Protein AF-A0A8I0H8J8-F1 (afdb_monomer_lite)

InterPro domains:
  IPR000515 ABC transporter type 1, transmembrane domain MetI-like [PF00528] (5-82)
  IPR000515 ABC transporter type 1, transmembrane domain MetI-like [PS50928] (1-82)
  IPR000515 ABC transporter type 1, transmembrane domain MetI-like [cd06261] (2-82)
  IPR035906 MetI-like superfamily [G3DSA:1.10.3720.10] (1-82)
  IPR035906 MetI-like superfamily [SSF161098] (14-82)
  IPR043429 ABC transporter membrane protein permease protein ArtM/GltK/GlnP/TcyL/YhdX-like [PTHR30614] (14-82)

Organism: NCBI:txid611301

Structure (mmCIF, N/CA/C/O backbone):
data_AF-A0A8I0H8J8-F1
#
_entry.id   AF-A0A8I0H8J8-F1
#
loop_
_atom_site.group_PDB
_atom_site.id
_atom_site.type_symbol
_atom_site.label_atom_id
_atom_site.label_alt_id
_atom_site.label_comp_id
_atom_site.label_asym_id
_atom_site.label_entity_id
_atom_site.label_seq_id
_atom_site.pdbx_PDB_ins_code
_atom_site.Cartn_x
_atom_site.Cartn_y
_atom_site.Cartn_z
_atom_site.occupancy
_atom_site.B_iso_or_equiv
_atom_site.auth_seq_id
_atom_site.auth_comp_id
_atom_site.auth_asym_id
_atom_site.auth_atom_id
_atom_site.pdbx_PDB_model_num
ATOM 1 N N . GLN A 1 1 ? 5.876 -8.372 -18.290 1.00 65.94 1 GLN A N 1
ATOM 2 C CA . GLN A 1 1 ? 5.618 -6.911 -18.324 1.00 65.94 1 GLN A CA 1
ATOM 3 C C . GLN A 1 1 ? 6.858 -6.109 -18.724 1.00 65.94 1 GLN A C 1
ATOM 5 O O . GLN A 1 1 ? 6.747 -5.290 -19.626 1.00 65.94 1 GLN A O 1
ATOM 10 N N . LEU A 1 2 ? 8.038 -6.392 -18.156 1.00 69.62 2 LEU A N 1
ATOM 11 C CA . LEU A 1 2 ? 9.308 -5.730 -18.510 1.00 69.62 2 LEU A CA 1
ATOM 12 C C . LEU A 1 2 ? 9.657 -5.735 -20.010 1.00 69.62 2 LEU A C 1
ATOM 14 O O . LEU A 1 2 ? 9.964 -4.680 -20.552 1.00 69.62 2 LEU A O 1
ATOM 18 N N . LEU A 1 3 ? 9.534 -6.881 -20.691 1.00 70.94 3 LEU A N 1
ATOM 19 C CA . LEU A 1 3 ? 9.800 -6.998 -22.136 1.00 70.94 3 LEU A CA 1
ATOM 20 C C . LEU A 1 3 ? 8.875 -6.126 -23.002 1.00 70.94 3 LEU A C 1
ATOM 22 O O . LEU A 1 3 ? 9.308 -5.595 -24.015 1.00 70.94 3 LEU A O 1
ATOM 26 N N . ILE A 1 4 ? 7.617 -5.937 -22.597 1.00 76.25 4 ILE A N 1
ATOM 27 C CA . ILE A 1 4 ? 6.652 -5.108 -23.340 1.00 76.25 4 ILE A CA 1
ATOM 28 C C . ILE A 1 4 ? 6.949 -3.620 -23.109 1.00 76.25 4 ILE A C 1
ATOM 30 O O . ILE A 1 4 ? 6.969 -2.837 -24.054 1.00 76.25 4 ILE A O 1
ATOM 34 N N . MET A 1 5 ? 7.244 -3.231 -21.864 1.00 74.69 5 MET A N 1
ATOM 35 C CA . MET A 1 5 ? 7.659 -1.865 -21.526 1.00 74.69 5 MET A CA 1
ATOM 36 C C . MET A 1 5 ? 8.919 -1.447 -22.298 1.00 74.69 5 MET A C 1
ATOM 38 O O . MET A 1 5 ? 8.941 -0.375 -22.900 1.00 74.69 5 MET A O 1
ATOM 42 N N . SER A 1 6 ? 9.948 -2.296 -22.343 1.00 66.06 6 SER A N 1
ATOM 43 C CA . SER A 1 6 ? 11.199 -1.961 -23.028 1.00 66.06 6 SER A CA 1
ATOM 44 C C . SER A 1 6 ? 11.099 -2.041 -24.554 1.00 66.06 6 SER A C 1
ATOM 46 O O . SER A 1 6 ? 11.574 -1.132 -25.230 1.00 66.06 6 SER A O 1
ATOM 48 N N . MET A 1 7 ? 10.475 -3.088 -25.109 1.00 63.84 7 MET A N 1
ATOM 49 C CA . MET A 1 7 ? 10.480 -3.330 -26.559 1.00 63.84 7 MET A CA 1
ATOM 50 C C . MET A 1 7 ? 9.330 -2.683 -27.328 1.00 63.84 7 MET A C 1
ATOM 52 O O . MET A 1 7 ? 9.447 -2.549 -28.540 1.00 63.84 7 MET A O 1
ATOM 56 N N . VAL A 1 8 ? 8.233 -2.293 -26.670 1.00 69.12 8 VAL A N 1
ATOM 57 C CA . VAL A 1 8 ? 7.066 -1.696 -27.347 1.00 69.12 8 VAL A CA 1
ATOM 58 C C . VAL A 1 8 ? 6.934 -0.215 -27.008 1.00 69.12 8 VAL A C 1
ATOM 60 O O . VAL A 1 8 ? 6.831 0.609 -27.910 1.00 69.12 8 VAL A O 1
ATOM 63 N N . ILE A 1 9 ? 6.987 0.146 -25.722 1.00 70.31 9 ILE A N 1
ATOM 64 C CA . ILE A 1 9 ? 6.777 1.538 -25.285 1.00 70.31 9 ILE A CA 1
ATOM 65 C C . ILE A 1 9 ? 8.037 2.382 -25.510 1.00 70.31 9 ILE A C 1
ATOM 67 O O . ILE A 1 9 ? 7.959 3.488 -26.039 1.00 70.31 9 ILE A O 1
ATOM 71 N N . PHE A 1 10 ? 9.211 1.848 -25.167 1.00 72.38 10 PHE A N 1
ATOM 72 C CA . PHE A 1 10 ? 10.491 2.544 -25.334 1.00 72.38 10 PHE A CA 1
ATOM 73 C C . PHE A 1 10 ? 11.300 2.084 -26.555 1.00 72.38 10 PHE A C 1
ATOM 75 O O . PHE A 1 10 ? 12.489 2.387 -26.648 1.00 72.38 10 PHE A O 1
ATOM 82 N N . ALA A 1 11 ? 10.655 1.424 -27.522 1.00 67.56 11 ALA A N 1
ATOM 83 C CA . ALA A 1 11 ? 11.291 0.818 -28.697 1.00 67.56 11 ALA A CA 1
ATOM 84 C C . ALA A 1 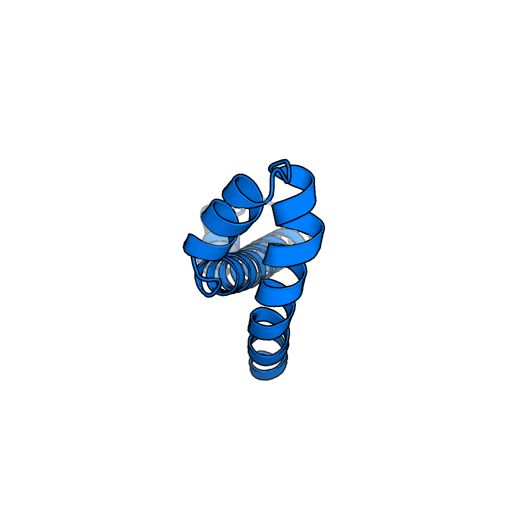11 ? 12.207 1.774 -29.488 1.00 67.56 11 ALA A C 1
ATOM 86 O O . ALA A 1 11 ? 13.231 1.365 -30.027 1.00 67.56 11 ALA A O 1
ATOM 87 N N . SER A 1 12 ? 11.842 3.061 -29.551 1.00 70.94 12 SER A N 1
ATOM 88 C CA . SER A 1 12 ? 12.583 4.097 -30.285 1.00 70.94 12 SER A CA 1
ATOM 89 C C . SER A 1 12 ? 13.621 4.848 -29.433 1.00 70.94 12 SER A C 1
ATOM 91 O O . SER A 1 12 ? 14.329 5.715 -29.953 1.00 70.94 12 SER A O 1
ATOM 93 N N . SER A 1 13 ? 13.707 4.575 -28.127 1.00 76.19 13 SER A N 1
ATOM 94 C CA . SER A 1 13 ? 14.623 5.275 -27.223 1.00 76.19 13 SER A CA 1
ATOM 95 C C . SER A 1 13 ? 16.041 4.721 -27.347 1.00 76.19 13 SER A C 1
ATOM 97 O O . SER A 1 13 ? 16.281 3.535 -27.143 1.00 76.19 13 SER A O 1
ATOM 99 N N . ARG A 1 14 ? 17.012 5.596 -27.632 1.00 73.88 14 ARG A N 1
ATOM 100 C CA . ARG A 1 14 ? 18.442 5.239 -27.714 1.00 73.88 14 ARG A CA 1
ATOM 101 C C . ARG A 1 14 ? 19.144 5.189 -26.353 1.00 73.88 14 ARG A C 1
ATOM 103 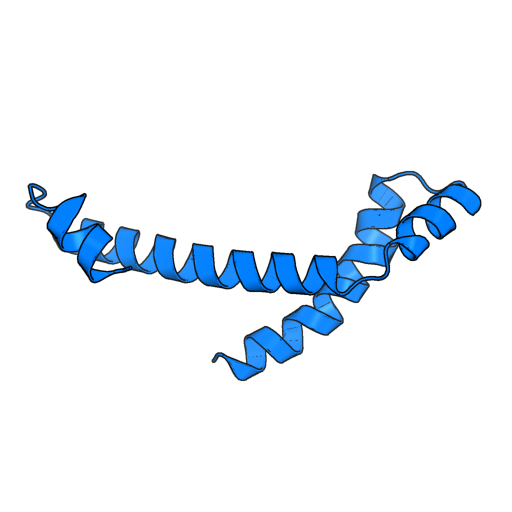O O . ARG A 1 14 ? 20.309 4.810 -26.282 1.00 73.88 14 ARG A O 1
ATOM 110 N N . ASN A 1 15 ? 18.463 5.602 -25.282 1.00 78.75 15 ASN A N 1
ATOM 111 C CA . ASN A 1 15 ? 19.044 5.719 -23.946 1.00 78.75 15 ASN A CA 1
ATOM 112 C C . ASN A 1 15 ? 18.624 4.529 -23.067 1.00 78.75 15 ASN A C 1
ATOM 114 O O . ASN A 1 15 ? 17.741 4.632 -22.212 1.00 78.75 15 ASN A O 1
ATOM 118 N N . PHE A 1 16 ? 19.236 3.371 -23.332 1.00 77.62 16 PHE A N 1
ATOM 119 C CA . PHE A 1 16 ? 18.844 2.073 -22.770 1.00 77.62 16 PHE A CA 1
ATOM 120 C C . PHE A 1 16 ? 18.913 2.006 -21.237 1.00 77.62 16 PHE A C 1
ATOM 122 O O . PHE A 1 16 ? 18.086 1.335 -20.625 1.00 77.62 16 PHE A O 1
ATOM 129 N N . THR A 1 17 ? 19.833 2.739 -20.601 1.00 83.31 17 THR A N 1
ATOM 130 C CA . THR A 1 17 ? 19.951 2.793 -19.133 1.00 83.31 17 THR A CA 1
ATOM 131 C C . THR A 1 17 ? 18.711 3.405 -18.486 1.00 83.31 17 THR A C 1
ATOM 133 O O . THR A 1 17 ? 18.180 2.859 -17.522 1.00 83.31 17 THR A O 1
ATOM 136 N N . MET A 1 18 ? 18.205 4.512 -19.039 1.00 80.88 18 MET A N 1
ATOM 137 C CA . MET A 1 18 ? 17.007 5.179 -18.520 1.00 80.88 18 MET A CA 1
ATOM 138 C C . MET A 1 18 ? 15.753 4.327 -18.743 1.00 80.88 18 MET A C 1
ATOM 140 O O . MET A 1 18 ? 14.904 4.232 -17.862 1.00 80.88 18 MET A O 1
ATOM 144 N N . VAL A 1 19 ? 15.670 3.651 -19.893 1.00 82.38 19 VAL A N 1
ATOM 145 C CA . VAL A 1 19 ? 14.588 2.703 -20.197 1.00 82.38 19 VAL A CA 1
ATOM 146 C C . VAL A 1 19 ? 14.601 1.524 -19.227 1.00 82.38 19 VAL A C 1
ATOM 148 O O . VAL A 1 19 ? 13.554 1.165 -18.697 1.00 82.38 19 VAL A O 1
ATOM 151 N N . GLY A 1 20 ? 15.776 0.948 -18.956 1.00 80.00 20 GLY A N 1
ATOM 152 C CA . GLY A 1 20 ? 15.937 -0.130 -17.982 1.00 80.00 20 GLY A CA 1
ATOM 153 C C . GLY A 1 20 ? 15.533 0.301 -16.572 1.00 80.00 20 GLY A C 1
ATOM 154 O O . GLY A 1 20 ? 14.744 -0.389 -15.930 1.00 80.00 20 GLY A O 1
ATOM 155 N N . ALA A 1 21 ? 15.998 1.470 -16.121 1.00 84.38 21 ALA A N 1
ATOM 156 C CA . ALA A 1 21 ? 15.656 2.015 -14.808 1.00 84.38 21 ALA A CA 1
ATOM 157 C C . ALA A 1 21 ? 14.144 2.246 -14.647 1.00 84.38 21 ALA A C 1
ATOM 159 O O . ALA A 1 21 ? 13.563 1.842 -13.642 1.00 84.38 21 ALA A O 1
ATOM 160 N N . LEU A 1 22 ? 13.490 2.839 -15.650 1.00 84.56 22 LEU A N 1
ATOM 161 C CA . LEU A 1 22 ? 12.046 3.079 -15.622 1.00 84.56 22 LEU A CA 1
ATOM 162 C C . LEU A 1 22 ? 11.243 1.780 -15.706 1.00 84.56 22 LEU A C 1
ATOM 164 O O . LEU A 1 22 ? 10.303 1.596 -14.939 1.00 84.56 22 LEU A O 1
ATOM 168 N N . ALA A 1 23 ? 11.612 0.861 -16.600 1.00 83.75 23 ALA A N 1
ATOM 169 C CA . ALA A 1 23 ? 10.889 -0.396 -16.767 1.00 83.75 23 ALA A CA 1
ATOM 170 C C . ALA A 1 23 ? 10.972 -1.273 -15.507 1.00 83.75 23 ALA A C 1
ATOM 172 O O . ALA A 1 23 ? 9.963 -1.849 -15.096 1.00 83.75 23 ALA A O 1
ATOM 173 N N . LEU A 1 24 ? 12.148 -1.346 -14.873 1.00 83.94 24 LEU A N 1
ATOM 174 C CA . LEU A 1 24 ? 12.335 -2.056 -13.606 1.00 83.94 24 LEU A CA 1
ATOM 175 C C . LEU A 1 24 ? 11.620 -1.342 -12.456 1.00 83.94 24 LEU A C 1
ATOM 177 O O . LEU A 1 24 ? 10.908 -1.991 -11.694 1.00 83.94 24 LEU A O 1
ATOM 181 N N . GLY A 1 25 ? 11.753 -0.016 -12.360 1.00 86.75 25 GLY A N 1
ATOM 182 C CA . GLY A 1 25 ? 11.121 0.782 -11.311 1.00 86.75 25 GLY A CA 1
ATOM 183 C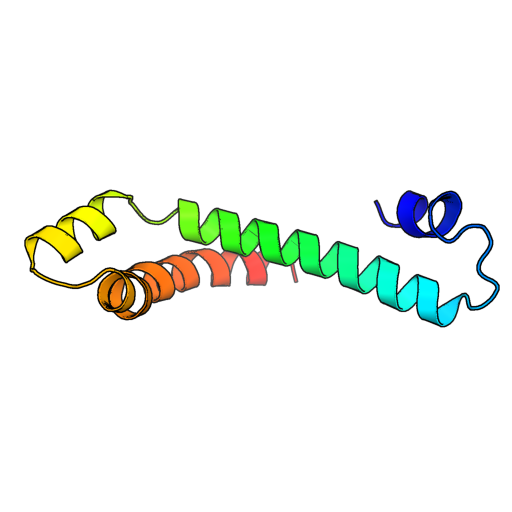 C . GLY A 1 25 ? 9.596 0.700 -11.342 1.00 86.75 25 GLY A C 1
ATOM 184 O O . GLY A 1 25 ? 8.974 0.481 -10.308 1.00 86.75 25 GLY A O 1
ATOM 185 N N . ILE A 1 26 ? 8.986 0.797 -12.527 1.00 86.81 26 ILE A N 1
ATOM 186 C CA . ILE A 1 26 ? 7.531 0.681 -12.687 1.00 86.81 26 ILE A CA 1
ATOM 187 C C . ILE A 1 26 ? 7.065 -0.743 -12.382 1.00 86.81 26 ILE A C 1
ATOM 189 O O . ILE A 1 26 ? 6.057 -0.915 -11.703 1.00 86.81 26 ILE A O 1
ATOM 193 N N . ASN A 1 27 ? 7.775 -1.771 -12.858 1.00 87.12 27 ASN A N 1
ATOM 194 C CA . ASN A 1 27 ? 7.374 -3.154 -12.609 1.00 87.12 27 ASN A CA 1
ATOM 195 C C . ASN A 1 27 ? 7.474 -3.521 -11.119 1.00 87.12 27 ASN A C 1
ATOM 197 O O . ASN A 1 27 ? 6.524 -4.079 -10.577 1.00 87.12 27 ASN A O 1
ATOM 201 N N . SER A 1 28 ? 8.569 -3.138 -10.457 1.00 85.94 28 SER A N 1
ATOM 202 C CA . SER A 1 28 ? 8.746 -3.317 -9.012 1.00 85.94 28 SER A CA 1
ATOM 203 C C . SER A 1 28 ? 7.729 -2.491 -8.211 1.00 85.94 28 SER A C 1
ATOM 205 O O . SER A 1 28 ? 7.065 -3.013 -7.321 1.00 85.94 28 SER A O 1
ATOM 207 N N . GLY A 1 29 ? 7.502 -1.228 -8.581 1.00 86.88 29 GLY A N 1
ATOM 208 C CA . GLY A 1 29 ? 6.527 -0.361 -7.914 1.00 86.88 29 GLY A CA 1
ATOM 209 C C . GLY A 1 29 ? 5.078 -0.837 -8.053 1.00 86.88 29 GLY A C 1
ATOM 210 O O . GLY A 1 29 ? 4.315 -0.771 -7.089 1.00 86.88 29 GLY A O 1
ATOM 211 N N . ALA A 1 30 ? 4.692 -1.351 -9.225 1.00 88.50 30 ALA A N 1
ATOM 212 C CA . ALA A 1 30 ? 3.374 -1.944 -9.443 1.00 88.50 30 ALA A CA 1
ATOM 213 C C . ALA A 1 30 ? 3.177 -3.197 -8.582 1.00 88.50 30 ALA A C 1
ATOM 215 O O . ALA A 1 30 ? 2.121 -3.370 -7.980 1.00 88.50 30 ALA A O 1
ATOM 216 N N . TYR A 1 31 ? 4.214 -4.028 -8.484 1.00 85.75 31 TYR A N 1
ATOM 217 C CA . TYR A 1 31 ? 4.207 -5.211 -7.637 1.00 85.75 31 TYR A CA 1
ATOM 218 C C . TYR A 1 31 ? 4.034 -4.850 -6.157 1.00 85.75 31 TYR A C 1
ATOM 220 O O . TYR A 1 31 ? 3.086 -5.297 -5.519 1.00 85.75 31 TYR A O 1
ATOM 228 N N . VAL A 1 32 ? 4.857 -3.930 -5.646 1.00 87.44 32 VAL A N 1
ATOM 229 C CA . VAL A 1 32 ? 4.750 -3.440 -4.263 1.00 87.44 32 VAL A CA 1
ATOM 230 C C . VAL A 1 32 ? 3.385 -2.805 -3.984 1.00 87.44 32 VAL A C 1
ATOM 232 O O . VAL A 1 32 ? 2.807 -3.016 -2.918 1.00 87.44 32 VAL A O 1
ATOM 235 N N . SER A 1 33 ? 2.828 -2.068 -4.948 1.00 89.50 33 SER A N 1
ATOM 236 C CA . SER A 1 33 ? 1.494 -1.470 -4.814 1.00 89.50 33 SER A CA 1
ATOM 237 C C . SER A 1 33 ? 0.401 -2.524 -4.656 1.00 89.50 33 SER A C 1
ATOM 239 O O . SER A 1 33 ? -0.521 -2.330 -3.867 1.00 89.50 33 SER A O 1
ATOM 241 N N . GLU A 1 34 ? 0.505 -3.646 -5.365 1.00 89.44 34 GLU A N 1
ATOM 242 C CA . GLU A 1 34 ? -0.467 -4.735 -5.285 1.00 89.44 34 GLU A CA 1
ATOM 243 C C . GLU A 1 34 ? -0.434 -5.429 -3.917 1.00 89.44 34 GLU A C 1
ATOM 245 O O . GLU A 1 34 ? -1.485 -5.734 -3.354 1.00 89.44 34 GLU A O 1
ATOM 250 N N . ILE A 1 35 ? 0.752 -5.584 -3.324 1.00 88.31 35 ILE A N 1
ATOM 251 C CA . ILE A 1 35 ? 0.910 -6.126 -1.966 1.00 88.31 35 ILE A CA 1
ATOM 252 C C . ILE A 1 35 ? 0.291 -5.184 -0.938 1.00 88.31 35 ILE A C 1
ATOM 254 O O . ILE A 1 35 ? -0.454 -5.626 -0.066 1.00 88.31 35 ILE A O 1
ATOM 258 N N . ILE A 1 36 ? 0.566 -3.879 -1.040 1.00 90.31 36 ILE A N 1
ATOM 259 C CA . ILE A 1 36 ? -0.015 -2.876 -0.138 1.00 90.31 36 ILE A CA 1
ATOM 260 C C . ILE A 1 36 ? -1.541 -2.878 -0.265 1.00 90.31 36 ILE A C 1
ATOM 262 O O . ILE A 1 36 ? -2.249 -2.871 0.742 1.00 90.31 36 ILE A O 1
ATOM 266 N N . ARG A 1 37 ? -2.058 -2.937 -1.498 1.00 92.00 37 ARG A N 1
ATOM 267 C CA . ARG A 1 37 ? -3.493 -3.033 -1.783 1.00 92.00 37 ARG A CA 1
ATOM 268 C C . ARG A 1 37 ? -4.100 -4.291 -1.159 1.00 92.00 37 ARG A C 1
ATOM 270 O O . ARG A 1 37 ? -5.142 -4.199 -0.512 1.00 92.00 37 ARG A O 1
ATOM 277 N N . GLY A 1 38 ? -3.444 -5.440 -1.316 1.00 90.25 38 GLY A N 1
ATOM 278 C CA . GLY A 1 38 ? -3.852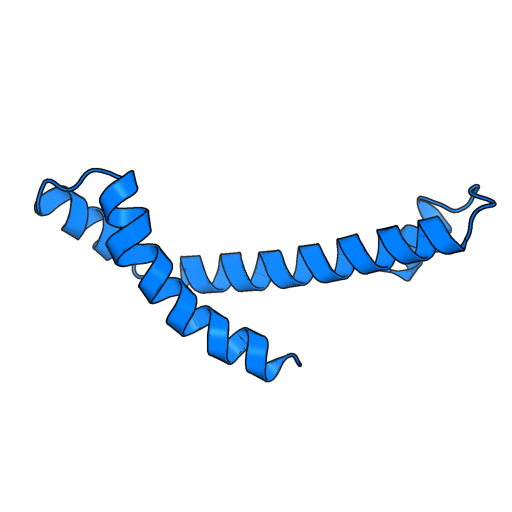 -6.707 -0.709 1.00 90.25 38 GLY A CA 1
ATOM 279 C C . GLY A 1 38 ? -3.851 -6.649 0.818 1.00 90.25 38 GLY A C 1
ATOM 280 O O . GLY A 1 38 ? -4.816 -7.067 1.450 1.00 90.25 38 GLY A O 1
ATOM 281 N N . GLY A 1 39 ? -2.822 -6.049 1.414 1.00 90.31 39 GLY A N 1
ATOM 282 C CA . GLY A 1 39 ? -2.713 -5.878 2.860 1.00 90.31 39 GLY A CA 1
ATOM 283 C C . GLY A 1 39 ? -3.746 -4.926 3.461 1.00 90.31 39 GLY A C 1
ATOM 284 O O . GLY A 1 39 ? -4.235 -5.177 4.557 1.00 90.31 39 GLY A O 1
ATOM 285 N N . LEU A 1 40 ? -4.128 -3.866 2.741 1.00 91.50 40 LEU A N 1
ATOM 286 C CA . LEU A 1 40 ? -5.243 -2.998 3.134 1.00 91.50 40 LEU A CA 1
ATOM 287 C C . LEU A 1 40 ? -6.591 -3.723 3.027 1.00 91.50 40 LEU A C 1
ATOM 289 O O . LEU A 1 40 ? -7.421 -3.584 3.918 1.00 91.50 40 LEU A O 1
ATOM 293 N N . MET A 1 41 ? -6.802 -4.518 1.973 1.00 90.75 41 MET A N 1
ATOM 294 C CA . MET A 1 41 ? -8.019 -5.328 1.812 1.00 90.75 41 MET A CA 1
ATOM 295 C C . MET A 1 41 ? -8.140 -6.470 2.826 1.00 90.75 41 MET A C 1
ATOM 297 O O . MET A 1 41 ? -9.246 -6.943 3.069 1.00 90.75 41 MET A O 1
ATOM 301 N N . ALA A 1 42 ? -7.026 -6.918 3.405 1.00 89.81 42 ALA A N 1
ATOM 302 C CA . ALA A 1 42 ? -7.027 -7.924 4.462 1.00 89.81 42 ALA A CA 1
ATOM 303 C C . ALA A 1 42 ? -7.569 -7.384 5.799 1.00 89.81 42 ALA A C 1
ATOM 305 O O . ALA A 1 42 ? -7.918 -8.174 6.676 1.00 89.81 42 ALA A O 1
ATOM 306 N N . VAL A 1 43 ? -7.642 -6.058 5.971 1.00 92.06 43 VAL A N 1
ATOM 307 C CA . VAL A 1 43 ? -8.246 -5.437 7.155 1.00 92.06 43 VAL A CA 1
ATOM 308 C C . VAL A 1 43 ? -9.768 -5.481 7.031 1.00 92.06 43 VAL A C 1
ATOM 310 O O . VAL A 1 43 ? -10.340 -5.052 6.029 1.00 92.06 4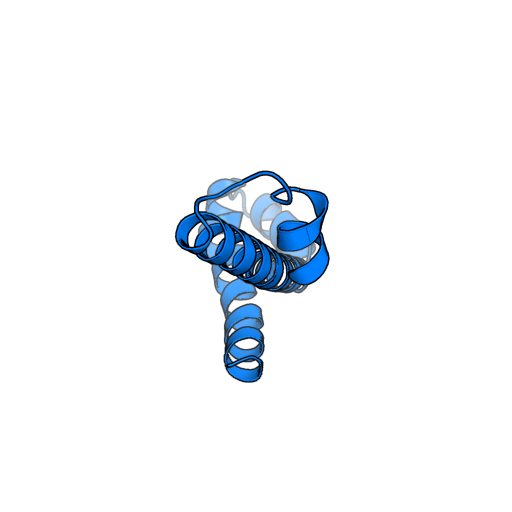3 VAL A O 1
ATOM 313 N N . ASP A 1 44 ? -10.429 -5.975 8.076 1.00 93.44 44 ASP A N 1
ATOM 314 C CA . ASP A 1 44 ? -11.886 -6.048 8.141 1.00 93.44 44 ASP A CA 1
ATOM 315 C C . ASP A 1 44 ? -12.522 -4.652 7.992 1.00 93.44 44 ASP A C 1
ATOM 317 O O . ASP A 1 44 ? -12.154 -3.698 8.684 1.00 93.44 44 ASP A O 1
ATOM 321 N N . THR A 1 45 ? -13.496 -4.524 7.086 1.00 88.50 45 THR A N 1
ATOM 322 C CA . THR A 1 45 ? -14.160 -3.242 6.790 1.00 88.50 45 THR A CA 1
ATOM 323 C C . THR A 1 45 ? -14.911 -2.683 8.006 1.00 88.50 45 THR A C 1
ATOM 325 O O . THR A 1 45 ? -15.015 -1.465 8.167 1.00 88.50 45 THR A O 1
ATOM 328 N N . GLY A 1 46 ? -15.347 -3.548 8.923 1.00 92.62 46 GLY A N 1
ATOM 329 C CA . GLY A 1 46 ? -15.967 -3.193 10.193 1.00 92.62 46 GLY A CA 1
ATOM 330 C C . GLY A 1 46 ? -15.051 -2.404 11.129 1.00 92.62 46 GLY A C 1
ATOM 331 O O . GLY A 1 46 ? -15.560 -1.696 11.991 1.00 92.62 46 GLY A O 1
ATOM 332 N N . GLN A 1 47 ? -13.723 -2.412 10.943 1.00 92.69 47 GLN A N 1
ATOM 333 C CA . GLN A 1 47 ? -12.812 -1.528 11.692 1.00 92.69 47 GLN A CA 1
ATOM 334 C C . GLN A 1 47 ? -13.090 -0.043 11.408 1.00 92.69 47 GLN A C 1
ATOM 336 O O . GLN A 1 47 ? -13.011 0.789 12.313 1.00 92.69 47 GLN A O 1
ATOM 341 N N . MET A 1 48 ? -13.477 0.297 10.172 1.00 92.50 48 MET A N 1
ATOM 342 C CA . MET A 1 48 ? -13.875 1.667 9.824 1.00 92.50 48 MET A CA 1
ATOM 343 C C . MET A 1 48 ? -15.203 2.060 10.443 1.00 92.50 48 MET A C 1
ATOM 345 O O . MET A 1 48 ? -15.364 3.184 10.922 1.00 92.50 48 MET A O 1
ATOM 349 N N . GLU A 1 49 ? -16.156 1.135 10.430 1.00 92.81 49 GLU A N 1
ATOM 350 C CA . GLU A 1 49 ? -17.470 1.349 11.023 1.00 92.81 49 GLU A CA 1
ATOM 351 C C . GLU A 1 49 ? -17.361 1.469 12.545 1.00 92.81 49 GLU A C 1
ATOM 353 O O . GLU A 1 49 ? -17.922 2.398 13.118 1.00 92.81 49 GLU A O 1
ATOM 358 N N . ALA A 1 50 ? -16.538 0.633 13.185 1.00 92.94 50 ALA A N 1
ATOM 359 C CA . ALA A 1 50 ? -16.233 0.699 14.609 1.00 92.94 50 ALA A CA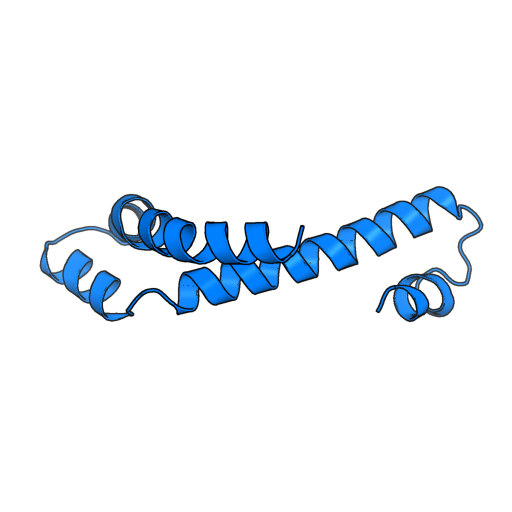 1
ATOM 360 C C . ALA A 1 50 ? -15.563 2.026 14.995 1.00 92.94 50 ALA A C 1
ATOM 362 O O . ALA A 1 50 ? -15.991 2.664 15.956 1.00 92.94 50 ALA A O 1
ATOM 363 N N . GLY A 1 51 ? -14.568 2.490 14.227 1.00 92.62 51 GLY A N 1
ATOM 364 C CA . GLY A 1 51 ? -13.947 3.800 14.449 1.00 92.62 51 GLY A CA 1
ATOM 365 C C . GLY A 1 51 ? -14.971 4.933 14.380 1.00 92.62 51 GLY A C 1
ATOM 366 O O . GLY A 1 51 ? -15.023 5.793 15.261 1.00 92.62 51 GLY A O 1
ATOM 367 N N . ARG A 1 52 ? -15.873 4.879 13.395 1.00 92.62 52 ARG A N 1
ATOM 368 C CA . ARG A 1 52 ? -16.965 5.847 13.257 1.00 92.62 52 ARG A CA 1
ATOM 369 C C . ARG A 1 52 ? -17.976 5.766 14.407 1.00 92.62 52 ARG A C 1
ATOM 371 O O . ARG A 1 52 ? -18.424 6.810 14.876 1.00 92.62 52 ARG A O 1
ATOM 378 N N . SER A 1 53 ? -18.309 4.570 14.895 1.00 94.69 53 SER A N 1
ATOM 379 C CA . SER A 1 53 ? -19.170 4.366 16.072 1.00 94.69 53 SER A CA 1
ATOM 380 C C . SER A 1 53 ? -18.547 4.900 17.363 1.00 94.69 53 SER A C 1
ATOM 382 O O . SER A 1 53 ? -19.271 5.343 18.250 1.00 94.69 53 SER A O 1
ATOM 384 N N . LEU A 1 54 ? -17.217 4.905 17.451 1.00 93.38 54 LEU A N 1
ATOM 385 C CA . LEU A 1 54 ? -16.455 5.491 18.557 1.00 93.38 54 LEU A CA 1
ATOM 386 C C . LEU A 1 54 ? -16.245 7.011 18.411 1.00 93.38 54 LEU A C 1
ATOM 388 O O . LEU A 1 54 ? -15.609 7.626 19.263 1.00 93.38 54 LEU A O 1
ATOM 392 N N . GLY A 1 55 ? -16.779 7.631 17.352 1.00 94.50 55 GLY A N 1
ATOM 393 C CA . GLY A 1 55 ? -16.647 9.067 17.094 1.00 94.50 55 GLY A CA 1
ATOM 394 C C . GLY A 1 55 ? -15.306 9.482 16.484 1.00 94.50 55 GLY A C 1
ATOM 395 O O . GLY A 1 55 ? -15.014 10.677 16.410 1.00 94.50 55 GLY A O 1
ATOM 396 N N . LEU A 1 56 ? -14.487 8.530 16.028 1.00 95.69 56 LEU A N 1
ATOM 397 C CA . LEU A 1 56 ? -13.231 8.821 15.344 1.00 95.69 56 LEU A CA 1
ATOM 398 C C . LEU A 1 56 ? -13.502 9.316 13.921 1.00 95.69 56 LEU A C 1
ATOM 400 O O . LEU A 1 56 ? -14.395 8.839 13.216 1.00 95.69 56 LEU A O 1
ATOM 404 N N . ASN A 1 57 ? -12.691 10.273 13.473 1.00 94.31 57 ASN A N 1
ATOM 405 C CA . ASN A 1 57 ? -12.724 10.710 12.084 1.00 94.31 57 ASN A CA 1
ATOM 406 C C . ASN A 1 57 ? -11.993 9.698 11.176 1.00 94.31 57 ASN A C 1
ATOM 408 O O . ASN A 1 57 ? -11.246 8.830 11.639 1.00 94.31 57 ASN A O 1
ATOM 412 N N . TYR A 1 58 ? -12.201 9.830 9.863 1.00 93.50 58 TYR A N 1
ATOM 413 C CA . TYR A 1 58 ? -11.602 8.951 8.855 1.00 93.50 58 TYR A CA 1
ATOM 414 C C . TYR A 1 58 ? -10.073 8.887 8.955 1.00 93.50 58 TYR A C 1
ATOM 416 O O . TYR A 1 58 ? -9.504 7.802 8.906 1.00 93.50 58 TYR A O 1
ATOM 424 N N . MET A 1 59 ? -9.409 10.034 9.120 1.00 95.75 59 MET A N 1
ATOM 425 C CA . MET A 1 59 ? -7.946 10.107 9.154 1.00 95.75 59 MET A CA 1
ATOM 426 C C . MET A 1 59 ? -7.392 9.407 10.392 1.00 95.75 59 MET A C 1
ATOM 428 O O . MET A 1 59 ? -6.477 8.601 10.273 1.00 95.75 59 MET A O 1
ATOM 432 N N . THR A 1 60 ? -7.985 9.647 11.561 1.00 95.19 60 THR A N 1
ATOM 433 C CA . THR A 1 60 ? -7.607 8.977 12.809 1.00 95.19 60 THR A CA 1
ATOM 434 C C . THR A 1 60 ? -7.792 7.468 12.691 1.00 95.19 60 THR A C 1
ATOM 436 O O . THR A 1 60 ? -6.865 6.713 12.954 1.00 95.19 60 THR A O 1
ATOM 439 N N . THR A 1 61 ? -8.945 7.015 12.192 1.00 95.38 61 THR A N 1
ATOM 440 C CA . THR A 1 61 ? -9.213 5.577 12.017 1.00 95.38 61 THR A CA 1
ATOM 441 C C . THR A 1 61 ? -8.253 4.944 11.002 1.00 95.38 61 THR A C 1
ATOM 443 O O . THR A 1 61 ? -7.733 3.851 11.216 1.00 95.38 61 THR A O 1
ATOM 446 N N . MET A 1 62 ? -7.941 5.644 9.912 1.00 94.75 62 MET A N 1
ATOM 447 C CA . MET A 1 62 ? -6.995 5.165 8.908 1.00 94.75 62 MET A CA 1
ATOM 448 C C . MET A 1 62 ? -5.573 5.033 9.473 1.00 94.75 62 MET A C 1
ATOM 450 O O . MET A 1 62 ? -4.953 3.985 9.315 1.00 94.75 62 MET A O 1
ATOM 454 N N . PHE A 1 63 ? -5.054 6.065 10.144 1.00 95.44 63 PHE A N 1
ATOM 455 C CA . PHE A 1 63 ? -3.666 6.092 10.618 1.00 95.44 63 PHE A CA 1
ATOM 456 C C . PHE A 1 63 ? -3.424 5.292 11.898 1.00 95.44 63 PHE A C 1
ATOM 458 O O . PHE A 1 63 ? -2.361 4.690 12.029 1.00 95.44 63 PHE A O 1
ATOM 465 N N . GLU A 1 64 ? -4.376 5.269 12.829 1.00 94.88 64 GLU A N 1
ATOM 466 C CA . GLU A 1 64 ? -4.190 4.615 14.131 1.00 94.88 64 GLU A CA 1
ATOM 467 C C . GLU A 1 64 ? -4.695 3.170 14.152 1.00 94.88 64 GLU A C 1
ATOM 469 O O . GLU A 1 64 ? -4.216 2.371 14.955 1.00 94.88 64 GLU A O 1
ATOM 474 N N . ILE A 1 65 ? -5.638 2.811 13.271 1.00 94.00 65 ILE A N 1
ATOM 475 C CA . ILE A 1 65 ? -6.300 1.499 13.294 1.00 94.00 65 ILE A CA 1
ATOM 476 C C . ILE A 1 65 ? -5.996 0.708 12.019 1.00 94.00 65 ILE A C 1
ATOM 478 O O . ILE A 1 65 ? -5.398 -0.363 12.121 1.00 94.00 65 ILE A O 1
ATOM 482 N N . ILE A 1 66 ? -6.360 1.198 10.826 1.00 94.56 66 ILE A N 1
ATOM 483 C CA . ILE A 1 66 ? -6.197 0.412 9.585 1.00 94.56 66 ILE A CA 1
ATOM 484 C C . ILE A 1 66 ? -4.729 0.226 9.224 1.00 94.56 66 ILE A C 1
ATOM 486 O O . ILE A 1 66 ? -4.288 -0.909 9.069 1.00 94.56 66 ILE A O 1
ATOM 490 N N . ILE A 1 67 ? -3.975 1.314 9.036 1.00 93.75 67 ILE A N 1
ATOM 491 C CA . ILE A 1 67 ? -2.603 1.254 8.512 1.00 93.75 67 ILE A CA 1
ATOM 492 C C . ILE A 1 67 ? -1.716 0.333 9.369 1.00 93.75 67 ILE A C 1
ATOM 494 O O . ILE A 1 67 ? -1.065 -0.542 8.797 1.00 93.75 67 ILE A O 1
ATOM 498 N N . PRO A 1 68 ? -1.712 0.426 10.714 1.00 92.88 68 PRO A N 1
ATOM 499 C CA . PRO A 1 68 ? -0.916 -0.472 11.549 1.00 92.88 68 PRO A CA 1
ATOM 500 C C . PRO A 1 68 ? -1.315 -1.949 11.410 1.00 92.88 68 PRO A C 1
ATOM 502 O O . PRO A 1 68 ? -0.450 -2.828 11.436 1.00 92.88 68 PRO A O 1
ATOM 505 N N . GLN A 1 69 ? -2.609 -2.234 11.232 1.00 92.62 69 GLN A N 1
ATOM 506 C CA . GLN A 1 69 ? -3.106 -3.594 11.003 1.00 92.62 69 GLN A CA 1
ATOM 507 C C . GLN A 1 69 ? -2.721 -4.113 9.614 1.00 92.62 69 GLN A C 1
ATOM 509 O O . GLN A 1 69 ? -2.205 -5.224 9.497 1.00 92.62 69 GLN A O 1
ATOM 514 N N . ALA A 1 70 ? -2.881 -3.290 8.577 1.00 92.50 70 ALA A N 1
ATOM 515 C CA . ALA A 1 70 ? -2.473 -3.617 7.217 1.00 92.50 70 ALA A CA 1
ATOM 516 C C . ALA A 1 70 ? -0.967 -3.905 7.145 1.00 92.50 70 ALA A C 1
ATOM 518 O O . ALA A 1 70 ? -0.561 -4.899 6.552 1.00 92.50 70 ALA A O 1
ATOM 519 N N . ILE A 1 71 ? -0.128 -3.110 7.824 1.00 91.94 71 ILE A N 1
ATOM 520 C CA . ILE A 1 71 ? 1.327 -3.325 7.886 1.00 91.94 71 ILE A CA 1
ATOM 521 C C . ILE A 1 71 ? 1.673 -4.707 8.454 1.00 91.94 71 ILE A C 1
ATOM 523 O O . ILE A 1 71 ? 2.567 -5.367 7.925 1.00 91.94 71 ILE A O 1
ATOM 527 N N . ARG A 1 72 ? 0.955 -5.193 9.478 1.00 88.62 72 ARG A N 1
ATOM 528 C CA . ARG A 1 72 ? 1.167 -6.558 9.998 1.00 88.62 72 ARG A CA 1
ATOM 529 C C . ARG A 1 72 ? 0.891 -7.641 8.958 1.00 88.62 72 ARG A C 1
ATOM 531 O O . ARG A 1 72 ? 1.538 -8.679 9.016 1.00 88.62 72 ARG A O 1
ATOM 538 N N . SER A 1 73 ? -0.037 -7.410 8.030 1.00 85.88 73 SER A N 1
ATOM 539 C CA . SER A 1 73 ? -0.308 -8.330 6.920 1.00 85.88 73 SER A CA 1
ATOM 540 C C . SER A 1 73 ? 0.678 -8.161 5.759 1.00 85.88 73 SER A C 1
ATOM 542 O O . SER A 1 73 ? 0.995 -9.137 5.085 1.00 85.88 73 SER A O 1
ATOM 544 N N . ILE A 1 74 ? 1.160 -6.939 5.515 1.00 89.12 74 ILE A N 1
ATOM 545 C CA . ILE A 1 74 ? 2.083 -6.609 4.418 1.00 89.12 74 ILE A CA 1
ATOM 546 C C . ILE A 1 74 ? 3.499 -7.112 4.716 1.00 89.12 74 ILE A C 1
ATOM 548 O O . ILE A 1 74 ? 4.149 -7.649 3.828 1.00 89.12 74 ILE A O 1
ATOM 552 N N . LEU A 1 75 ? 3.990 -6.957 5.952 1.00 85.19 75 LEU A N 1
ATOM 553 C CA . LEU A 1 75 ? 5.375 -7.289 6.317 1.00 85.19 75 LEU A CA 1
ATOM 554 C C . LEU A 1 75 ? 5.760 -8.757 6.037 1.00 85.19 75 LEU A C 1
ATOM 556 O O . LEU A 1 75 ? 6.817 -8.967 5.443 1.00 85.19 75 LEU A O 1
ATOM 560 N N . PRO A 1 76 ? 4.944 -9.770 6.392 1.00 81.94 76 PRO A N 1
ATOM 561 C CA . PRO A 1 76 ? 5.222 -11.159 6.030 1.00 81.94 76 PRO A CA 1
ATOM 562 C C . PRO A 1 76 ? 5.162 -11.401 4.520 1.00 81.94 76 PRO A C 1
ATOM 564 O O . PRO A 1 76 ? 5.965 -12.170 4.006 1.00 81.94 76 PRO A O 1
ATOM 567 N N . ALA A 1 77 ? 4.234 -10.746 3.810 1.00 78.50 77 ALA A N 1
ATOM 568 C CA . ALA A 1 77 ? 4.101 -10.882 2.361 1.00 78.50 77 ALA A CA 1
ATOM 569 C C . ALA A 1 77 ? 5.337 -10.330 1.636 1.00 78.50 77 ALA A C 1
ATOM 571 O O . ALA A 1 77 ? 5.901 -11.023 0.801 1.00 78.50 77 ALA A O 1
ATOM 572 N N . LEU A 1 78 ? 5.824 -9.152 2.042 1.00 77.62 78 LEU A N 1
ATOM 573 C CA . LEU A 1 78 ? 7.082 -8.596 1.542 1.00 77.62 78 LEU A CA 1
ATOM 574 C C . LEU A 1 78 ? 8.270 -9.505 1.880 1.00 77.62 78 LEU A C 1
ATOM 576 O O . LEU A 1 78 ? 9.083 -9.794 1.014 1.00 77.62 78 LEU A O 1
ATOM 580 N N . GLY A 1 79 ? 8.369 -9.989 3.122 1.00 73.31 79 GLY A N 1
ATOM 581 C CA . GLY A 1 79 ? 9.464 -10.870 3.545 1.00 73.31 79 GLY A CA 1
ATOM 582 C C . GLY A 1 79 ? 9.472 -12.252 2.881 1.00 73.31 79 GLY A C 1
ATOM 583 O O . GLY A 1 79 ? 10.494 -12.921 2.921 1.00 73.31 79 GLY A O 1
ATOM 584 N N . ASN A 1 80 ? 8.357 -12.685 2.288 1.00 71.19 80 ASN A N 1
ATOM 585 C CA . ASN A 1 80 ? 8.268 -13.926 1.515 1.00 71.19 80 ASN A CA 1
ATOM 586 C C . ASN A 1 80 ? 8.637 -13.733 0.031 1.00 71.19 80 ASN A C 1
ATOM 588 O O . ASN A 1 80 ? 8.796 -14.710 -0.696 1.00 71.19 80 ASN A O 1
ATOM 592 N N . GLU A 1 81 ? 8.729 -12.488 -0.435 1.00 57.12 81 GLU A N 1
ATOM 593 C CA . GLU A 1 81 ? 9.011 -12.144 -1.833 1.00 57.12 81 GLU A CA 1
ATOM 594 C C . GLU A 1 81 ? 10.448 -11.675 -2.091 1.00 57.12 81 GLU A C 1
ATOM 596 O O . GLU A 1 81 ? 10.857 -11.593 -3.252 1.00 57.12 81 GLU A O 1
ATOM 601 N N . PHE A 1 82 ? 11.204 -11.382 -1.030 1.00 53.16 82 PHE A N 1
ATOM 602 C CA . PHE A 1 82 ? 12.643 -11.105 -1.063 1.00 53.16 82 PHE A CA 1
ATOM 603 C C . PHE A 1 82 ? 13.443 -12.335 -0.637 1.00 53.16 82 PHE A C 1
ATOM 605 O O . PHE A 1 82 ? 14.488 -12.590 -1.279 1.00 53.16 82 PHE A O 1
#

Secondary structure (DSSP, 8-state):
-HHHIIIIISTT-S-HHHHHHHHHHHHHHHHHHHHHHHHHHTS-THHHHHHHHTT--HHHHIIIIIHHHHHHHHHHHHHTT-

Foldseek 3Di:
DLCCQCCPVCVPPPPNVVSNCVSVVVVVVVVLVVLLVVLLVVDDPVLQVVCVVVVHDPVCSCVVPRVVSSCVSSVVVVVVVD

Radius of gyration: 18.56 Å; chains: 1; bounding box: 39×25×49 Å

pLDDT: mean 84.86, std 9.89, range [53.16, 95.75]

Sequence (82 aa):
QLLIMSMVIFASSRNFTMVGALALGINSGAYVSEIIRGGLMAVDTGQMEAGRSLGLNYMTTMFEIIIPQAIRSILPALGNEF